Protein AF-A0A164NEZ9-F1 (afdb_monomer)

Sequence (97 aa):
MRLLGPAGDEDRLWQTLSAMTADPGIPATIPIDSKEVDFSIWQWTDRWWATATYAGHGIVIEAERIDIDALALARIEDIEPYLMGRREWLRQRRGEA

Secondary structure (DSSP, 8-state):
------TTHHHHHHHHHHHHHHS--EEEEEEETTEEEEEEEEE-SSEEEEEEEETTEEEEEEEES--GGG--B---S--HHHHHHHHHHHHHHHT--

Radius of gyration: 16.97 Å; Cα contacts (8 Å, |Δi|>4): 93; chains: 1; bounding box: 34×38×42 Å

Foldseek 3Di:
DDDDDPPPVVVVVVVVVVVCVVDVADWDWAAAQNDTFIWHKDDDDFKIWIWGQDPNDIDIDIDGNDDRVPHHHYDDPDCVVVVVVVVVVVCVVVVND

Nearest PDB structures (foldseek):
  1pmp-assembly3_B  TM=5.924E-01  e=7.032E+00  Bos taurus
  3sr2-assembly3_C  TM=5.444E-01  e=5.878E+00  Homo sapiens
  3sr2-assembly5_G  TM=5.377E-01  e=6.240E+00  Homo sapiens
  2qm4-assembly1_A  TM=2.223E-01  e=5.537E+00  Homo sapiens

pLDDT: mean 81.37, std 17.18, range [30.86, 95.31]

Mean predicted aligned error: 10.25 Å

Organism: NCBI:txid455432

Structure (mmCIF, N/CA/C/O backbone):
data_AF-A0A164NEZ9-F1
#
_entry.id   AF-A0A164NEZ9-F1
#
loop_
_atom_site.group_PDB
_atom_site.id
_atom_site.type_symbol
_atom_site.label_atom_id
_atom_site.label_alt_id
_atom_site.label_comp_id
_atom_site.label_asym_id
_atom_site.label_entity_id
_atom_site.label_seq_id
_atom_site.pdbx_PDB_ins_code
_atom_site.Cartn_x
_atom_site.Cartn_y
_atom_site.Cartn_z
_atom_site.occupancy
_atom_site.B_iso_or_equiv
_atom_site.auth_seq_id
_atom_site.auth_comp_id
_atom_site.auth_asym_id
_atom_site.auth_atom_id
_atom_site.pdbx_PDB_model_num
ATOM 1 N N . MET A 1 1 ? 12.573 25.419 17.718 1.00 31.89 1 MET A N 1
ATOM 2 C CA . MET A 1 1 ? 12.262 24.234 18.543 1.00 31.89 1 MET A CA 1
ATOM 3 C C . MET A 1 1 ? 11.530 23.245 17.647 1.00 31.89 1 MET A C 1
ATOM 5 O O . MET A 1 1 ? 10.358 23.447 17.370 1.00 31.89 1 MET A O 1
ATOM 9 N N . ARG A 1 2 ? 12.260 22.294 17.055 1.00 31.09 2 ARG A N 1
ATOM 10 C CA . ARG A 1 2 ? 11.728 21.286 16.125 1.00 31.09 2 ARG A CA 1
ATOM 11 C C . ARG A 1 2 ? 11.652 19.992 16.931 1.00 31.09 2 ARG A C 1
ATOM 13 O O . ARG A 1 2 ? 12.665 19.590 17.495 1.00 31.09 2 ARG A O 1
ATOM 20 N N . LEU A 1 3 ? 10.454 19.441 17.095 1.00 30.86 3 LEU A N 1
ATOM 21 C CA . LEU A 1 3 ? 10.248 18.186 17.814 1.00 30.86 3 LEU A CA 1
ATOM 22 C C . LEU A 1 3 ? 10.990 17.086 17.044 1.00 30.86 3 LEU A C 1
ATOM 24 O O . LEU A 1 3 ? 10.627 16.778 15.913 1.00 30.86 3 LEU A O 1
ATOM 28 N N . LEU A 1 4 ? 12.068 16.571 17.633 1.00 32.28 4 LEU A N 1
ATOM 29 C CA . LEU A 1 4 ? 12.784 15.400 17.143 1.00 32.28 4 LEU A CA 1
ATOM 30 C C . LEU A 1 4 ? 11.900 14.180 17.429 1.00 32.28 4 LEU A C 1
ATOM 32 O O . LEU A 1 4 ? 11.722 13.804 18.588 1.00 32.28 4 LEU A O 1
ATOM 36 N N . GLY A 1 5 ? 11.330 13.586 16.377 1.00 34.50 5 GLY A N 1
ATOM 37 C CA . GLY A 1 5 ? 10.965 12.169 16.409 1.00 34.50 5 GLY A CA 1
ATOM 38 C C . GLY A 1 5 ? 12.220 11.318 16.666 1.00 34.50 5 GLY A C 1
ATOM 39 O O . GLY A 1 5 ? 13.336 11.839 16.559 1.00 34.50 5 GLY A O 1
ATOM 40 N N . PRO A 1 6 ? 12.083 10.039 17.057 1.00 39.31 6 PRO A N 1
ATOM 41 C CA . PRO A 1 6 ? 13.237 9.213 17.392 1.00 39.31 6 PRO A CA 1
ATOM 42 C C . PRO A 1 6 ? 14.197 9.175 16.195 1.00 39.31 6 PRO A C 1
ATOM 44 O O . PRO A 1 6 ? 13.802 8.858 15.076 1.00 39.31 6 PRO A O 1
ATOM 47 N N . ALA A 1 7 ? 15.453 9.548 16.441 1.00 41.88 7 ALA 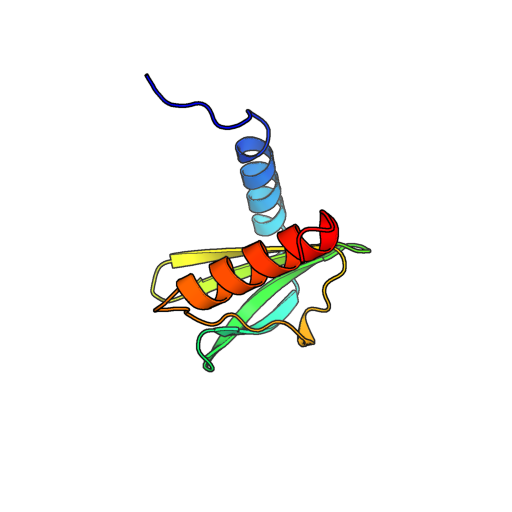A N 1
ATOM 48 C CA . ALA A 1 7 ? 16.493 9.838 15.453 1.00 41.88 7 ALA A CA 1
ATOM 49 C C . ALA A 1 7 ? 17.034 8.600 14.692 1.00 4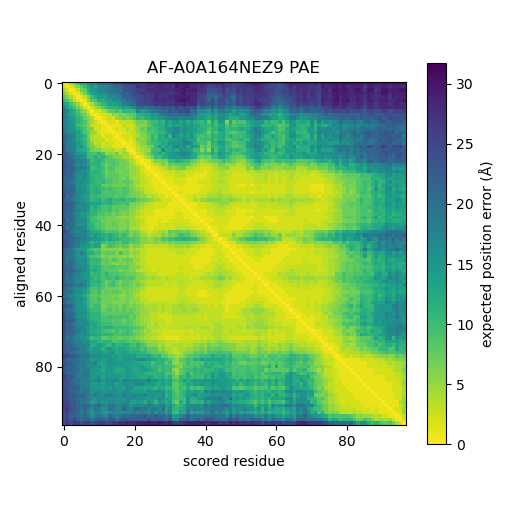1.88 7 ALA A C 1
ATOM 51 O O . ALA A 1 7 ? 18.234 8.483 14.482 1.00 41.88 7 ALA A O 1
ATOM 52 N N . GLY A 1 8 ? 16.170 7.655 14.312 1.00 48.69 8 GLY A N 1
ATOM 53 C CA . GLY A 1 8 ? 16.541 6.432 13.590 1.00 48.69 8 GLY A CA 1
ATOM 54 C C . GLY A 1 8 ? 15.639 6.071 12.406 1.00 48.69 8 GLY A C 1
ATOM 55 O O . GLY A 1 8 ? 16.043 5.252 11.585 1.00 48.69 8 GLY A O 1
ATOM 56 N N . ASP A 1 9 ? 14.452 6.675 12.283 1.00 53.69 9 ASP A N 1
ATOM 57 C CA . ASP A 1 9 ? 13.514 6.332 11.205 1.00 53.69 9 ASP A CA 1
ATOM 58 C C . ASP A 1 9 ? 13.788 7.090 9.903 1.00 53.69 9 ASP A C 1
ATOM 60 O O . ASP A 1 9 ? 13.660 6.501 8.834 1.00 53.69 9 ASP A O 1
ATOM 64 N N . GLU A 1 10 ? 14.214 8.358 9.958 1.00 52.78 10 GLU A N 1
ATOM 65 C CA . GLU A 1 10 ? 14.466 9.152 8.743 1.00 52.78 10 GLU A CA 1
ATOM 66 C C . GLU A 1 10 ? 15.660 8.613 7.944 1.00 52.78 10 GLU A C 1
ATOM 68 O O . GLU A 1 10 ? 15.530 8.375 6.746 1.00 52.78 10 GLU A O 1
ATOM 73 N N . ASP A 1 11 ? 16.795 8.336 8.593 1.00 58.62 11 ASP A N 1
ATOM 74 C CA . ASP A 1 11 ? 17.979 7.778 7.922 1.00 58.62 11 ASP A CA 1
ATOM 75 C C . ASP A 1 11 ? 17.700 6.391 7.327 1.00 58.62 11 ASP A C 1
ATOM 77 O O . ASP A 1 11 ? 18.183 6.061 6.243 1.00 58.62 11 ASP A O 1
ATOM 81 N N . ARG A 1 12 ? 16.868 5.591 8.002 1.00 62.53 12 ARG A N 1
ATOM 82 C CA . ARG A 1 12 ? 16.414 4.283 7.520 1.00 62.53 12 ARG A CA 1
ATOM 83 C C . ARG A 1 12 ? 15.479 4.414 6.323 1.00 62.53 12 ARG A C 1
ATOM 85 O O . ARG A 1 12 ? 15.645 3.669 5.359 1.00 62.53 12 ARG A O 1
ATOM 92 N N . LEU A 1 13 ? 14.536 5.358 6.352 1.00 63.09 13 LEU A N 1
ATOM 93 C CA . LEU A 1 13 ? 13.674 5.688 5.214 1.00 63.09 13 LEU A CA 1
ATOM 94 C C . LEU A 1 13 ? 14.516 6.118 4.014 1.00 63.09 13 LEU A C 1
ATOM 96 O O . LEU A 1 13 ? 14.329 5.589 2.924 1.00 63.09 13 LEU A O 1
ATOM 100 N N . TRP A 1 14 ? 15.496 7.001 4.215 1.00 62.19 14 TRP A N 1
ATOM 101 C CA . TRP A 1 14 ? 16.372 7.471 3.143 1.00 62.19 14 TRP A CA 1
ATOM 102 C C . TRP A 1 14 ? 17.273 6.374 2.576 1.00 62.19 14 TRP A C 1
ATOM 104 O O . TRP A 1 14 ? 17.428 6.289 1.357 1.00 62.19 14 TRP A O 1
ATOM 114 N N . GLN A 1 15 ? 17.830 5.501 3.419 1.00 65.12 15 GLN A N 1
ATOM 115 C CA . GLN A 1 15 ? 18.595 4.335 2.963 1.00 65.12 15 GLN A CA 1
ATOM 116 C C . GLN A 1 15 ? 17.718 3.349 2.187 1.00 65.12 15 GLN A C 1
ATOM 118 O O . GLN A 1 15 ? 18.134 2.847 1.145 1.00 65.12 15 GLN A O 1
ATOM 123 N N . THR A 1 16 ? 16.490 3.122 2.655 1.00 63.91 16 THR A N 1
ATOM 124 C CA . THR A 1 16 ? 15.514 2.250 1.988 1.00 63.91 16 THR A CA 1
ATOM 125 C C . THR A 1 16 ? 15.124 2.823 0.627 1.00 63.91 16 THR A C 1
ATOM 127 O O . THR A 1 16 ? 15.248 2.135 -0.380 1.00 63.91 16 THR A O 1
ATOM 130 N N . LEU A 1 17 ? 14.766 4.110 0.565 1.00 64.25 17 LEU A N 1
ATOM 131 C CA . LEU A 1 17 ? 14.456 4.809 -0.686 1.00 64.25 17 LEU A CA 1
ATOM 132 C C . LEU A 1 17 ? 15.640 4.775 -1.662 1.00 64.25 17 LEU A C 1
ATOM 134 O O . LEU A 1 17 ? 15.447 4.557 -2.854 1.00 64.25 17 LEU A O 1
ATOM 138 N N . SER A 1 18 ? 16.868 4.926 -1.160 1.00 66.31 18 SER A N 1
ATOM 139 C CA . SER A 1 18 ? 18.081 4.847 -1.984 1.00 66.31 18 SER A CA 1
ATOM 140 C C . SER A 1 18 ? 18.308 3.439 -2.548 1.00 66.31 18 SER A C 1
ATOM 142 O O . SER A 1 18 ? 18.645 3.296 -3.723 1.00 66.31 18 SER A O 1
ATOM 144 N N . ALA A 1 19 ? 18.081 2.388 -1.753 1.00 63.34 19 ALA A N 1
ATOM 145 C CA . ALA A 1 19 ? 18.157 1.005 -2.225 1.00 63.34 19 ALA A CA 1
ATOM 146 C C . ALA A 1 19 ? 17.078 0.698 -3.281 1.00 63.34 19 ALA A C 1
ATOM 148 O O . ALA A 1 19 ? 17.375 0.069 -4.293 1.00 63.34 19 ALA A O 1
ATOM 149 N N . MET A 1 20 ? 15.862 1.224 -3.102 1.00 63.06 20 MET A N 1
ATOM 150 C CA . MET A 1 20 ? 14.761 1.103 -4.070 1.00 63.06 20 MET A CA 1
ATOM 151 C C . MET A 1 20 ? 15.040 1.844 -5.381 1.00 63.06 20 MET A C 1
ATOM 153 O O . MET A 1 20 ? 14.566 1.435 -6.429 1.00 63.06 20 MET A O 1
ATOM 157 N N . THR A 1 21 ? 15.828 2.924 -5.375 1.00 63.69 21 THR A N 1
ATOM 158 C CA . THR A 1 21 ? 16.220 3.586 -6.635 1.00 63.69 21 THR A CA 1
ATOM 159 C C . THR A 1 21 ? 17.258 2.809 -7.450 1.00 63.69 21 THR A C 1
ATOM 161 O O . THR A 1 21 ? 17.451 3.119 -8.624 1.00 63.69 21 THR A O 1
ATOM 164 N N . ALA A 1 22 ? 17.928 1.812 -6.860 1.00 71.88 22 ALA A N 1
ATOM 165 C CA . ALA A 1 22 ? 18.947 1.009 -7.540 1.00 71.88 22 ALA A CA 1
ATOM 166 C C . ALA A 1 22 ? 18.384 -0.246 -8.236 1.00 71.88 22 ALA A C 1
ATOM 168 O O . ALA A 1 22 ? 19.008 -0.757 -9.165 1.00 71.88 22 ALA A O 1
ATOM 169 N N . ASP A 1 23 ? 17.217 -0.725 -7.806 1.00 77.00 23 ASP A N 1
ATOM 170 C CA . ASP A 1 23 ? 16.520 -1.898 -8.338 1.00 77.00 23 ASP A CA 1
ATOM 171 C C . ASP A 1 23 ? 15.075 -1.493 -8.648 1.00 77.00 23 ASP A C 1
ATOM 173 O O . ASP A 1 23 ? 14.401 -1.051 -7.726 1.00 77.00 23 ASP A O 1
ATOM 177 N N . PRO A 1 24 ? 14.568 -1.630 -9.887 1.00 77.38 24 PRO A N 1
ATOM 178 C CA . PRO A 1 24 ? 13.202 -1.230 -10.229 1.00 77.38 24 PRO A CA 1
ATOM 179 C C . PRO A 1 24 ? 12.105 -1.997 -9.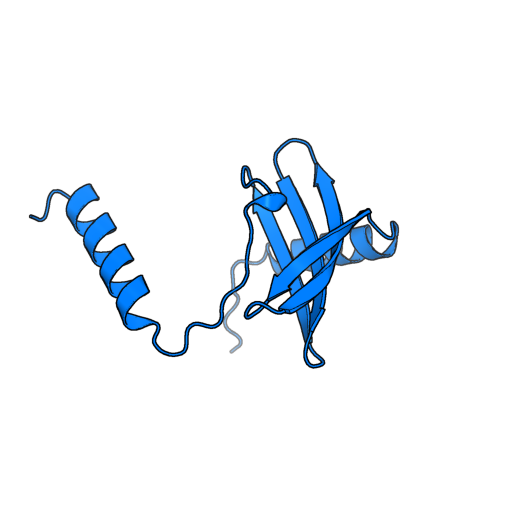469 1.00 77.38 24 PRO A C 1
ATOM 181 O O . PRO A 1 24 ? 10.954 -1.568 -9.509 1.00 77.38 24 PRO A O 1
ATOM 184 N N . GLY A 1 25 ? 12.432 -3.097 -8.782 1.00 86.25 25 GLY A N 1
ATOM 185 C CA . GLY A 1 25 ? 11.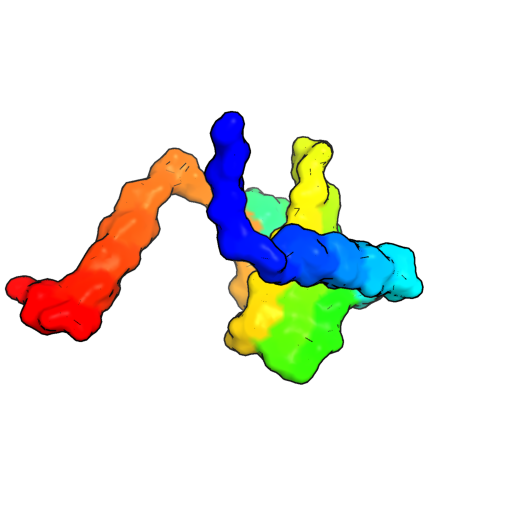465 -3.917 -8.062 1.00 86.25 25 GLY A CA 1
ATOM 186 C C . GLY A 1 25 ? 10.593 -4.761 -8.995 1.00 86.25 25 GLY A C 1
ATOM 187 O O . GLY A 1 25 ? 10.695 -4.716 -10.223 1.00 86.25 25 GLY A O 1
ATOM 188 N N . ILE A 1 26 ? 9.726 -5.571 -8.395 1.00 89.88 26 ILE A N 1
ATOM 189 C CA . ILE A 1 26 ? 8.774 -6.433 -9.098 1.00 89.88 26 ILE A CA 1
ATOM 190 C C . ILE A 1 26 ? 7.442 -5.681 -9.209 1.00 89.88 26 ILE A C 1
ATOM 192 O O . ILE A 1 26 ? 6.970 -5.161 -8.196 1.00 89.88 26 ILE A O 1
ATOM 196 N N . PRO A 1 27 ? 6.819 -5.602 -10.398 1.00 91.50 27 PRO A N 1
ATOM 197 C CA . PRO A 1 27 ? 5.509 -4.986 -10.525 1.00 91.50 27 PRO A CA 1
ATOM 198 C C . PRO A 1 27 ? 4.458 -5.823 -9.794 1.00 91.50 27 PRO A C 1
ATOM 200 O O . PRO A 1 27 ? 4.397 -7.040 -9.976 1.00 91.50 27 PRO A O 1
ATOM 203 N N . ALA A 1 28 ? 3.595 -5.173 -9.021 1.00 91.38 28 ALA A N 1
ATOM 204 C CA . ALA A 1 28 ? 2.341 -5.774 -8.585 1.00 91.38 28 ALA A CA 1
ATOM 205 C C . ALA A 1 28 ? 1.233 -4.730 -8.472 1.00 91.38 28 ALA A C 1
ATOM 207 O O . ALA A 1 28 ? 1.484 -3.526 -8.413 1.00 91.38 28 ALA A O 1
ATOM 208 N N . THR A 1 29 ? -0.003 -5.206 -8.443 1.00 94.31 29 THR A N 1
ATOM 209 C CA . THR A 1 29 ? -1.191 -4.359 -8.430 1.00 94.31 29 THR A CA 1
ATOM 210 C C . THR A 1 29 ? -1.810 -4.385 -7.041 1.00 94.31 29 THR A C 1
ATOM 212 O O . THR A 1 29 ? -2.217 -5.440 -6.565 1.00 94.31 29 THR A O 1
ATOM 215 N N . ILE A 1 30 ? -1.898 -3.221 -6.397 1.00 93.88 30 ILE A N 1
ATOM 216 C CA . ILE A 1 30 ? -2.523 -3.069 -5.078 1.00 93.88 30 ILE A CA 1
ATOM 217 C C . ILE A 1 30 ? -3.724 -2.128 -5.230 1.00 93.88 30 ILE A C 1
ATOM 219 O O . ILE A 1 30 ? -3.560 -1.003 -5.714 1.00 93.88 30 ILE A O 1
ATOM 223 N N . PRO A 1 31 ? -4.940 -2.537 -4.826 1.00 95.31 31 PRO A N 1
ATOM 224 C CA . PRO A 1 31 ? -6.102 -1.662 -4.877 1.00 95.31 31 PRO A CA 1
ATOM 225 C C . PRO A 1 31 ? -5.968 -0.463 -3.928 1.00 95.31 31 PRO A C 1
ATOM 227 O O . PRO A 1 31 ? -5.688 -0.637 -2.742 1.00 95.31 31 PRO A O 1
ATOM 230 N N . ILE A 1 32 ? -6.248 0.743 -4.429 1.00 93.75 32 ILE A N 1
ATOM 231 C CA . ILE A 1 32 ? -6.472 1.961 -3.638 1.00 93.75 32 ILE A CA 1
ATOM 232 C C . ILE A 1 32 ? -7.876 2.478 -3.936 1.00 93.75 32 ILE A C 1
ATOM 234 O O . ILE A 1 32 ? -8.181 2.796 -5.081 1.00 93.75 32 ILE A O 1
ATOM 238 N N . ASP A 1 33 ? -8.741 2.580 -2.928 1.00 92.00 33 ASP A N 1
ATOM 239 C CA . ASP A 1 33 ? -10.131 3.034 -3.096 1.00 92.00 33 ASP A CA 1
ATOM 240 C C . ASP A 1 33 ? -10.882 2.235 -4.187 1.00 92.00 33 ASP A C 1
ATOM 242 O O . ASP A 1 33 ? -11.629 2.789 -4.991 1.00 92.00 33 ASP A O 1
ATOM 246 N N . SER A 1 34 ? -10.668 0.912 -4.229 1.00 88.38 34 SER A N 1
ATOM 247 C CA . SER A 1 34 ? -11.177 -0.018 -5.263 1.00 88.38 34 SER A CA 1
ATOM 248 C C . SER A 1 34 ? -10.640 0.204 -6.684 1.00 88.38 34 SER A C 1
ATOM 250 O O . SER A 1 34 ? -11.113 -0.432 -7.625 1.00 88.38 34 SER A O 1
ATOM 252 N N . LYS A 1 35 ? -9.648 1.079 -6.864 1.00 92.69 35 LYS A N 1
ATOM 253 C CA . LYS A 1 35 ? -8.939 1.267 -8.129 1.00 92.69 35 LYS A CA 1
ATOM 254 C C . LYS A 1 35 ? -7.623 0.500 -8.103 1.00 92.69 35 LYS A C 1
ATOM 256 O O . LYS A 1 35 ? -6.832 0.669 -7.182 1.00 92.69 35 LYS A O 1
ATOM 261 N N . GLU A 1 36 ? -7.374 -0.298 -9.131 1.00 94.75 36 GLU A N 1
ATOM 262 C CA . GLU A 1 36 ? -6.085 -0.959 -9.336 1.00 94.75 36 GLU A CA 1
ATOM 263 C C . GLU A 1 36 ? -4.981 0.085 -9.566 1.00 94.75 36 GLU A C 1
ATOM 265 O O . GLU A 1 36 ? -5.119 0.986 -10.402 1.00 94.75 36 GLU A O 1
ATOM 270 N N . VAL A 1 37 ? -3.908 -0.004 -8.778 1.00 95.00 37 VAL A N 1
ATOM 271 C CA . VAL A 1 37 ? -2.738 0.873 -8.866 1.00 95.00 37 VAL A CA 1
ATOM 272 C C . VAL A 1 37 ? -1.492 0.008 -8.950 1.00 95.00 37 VAL A C 1
ATOM 274 O O . VAL A 1 37 ? -1.327 -0.927 -8.166 1.00 95.00 37 VAL A O 1
ATOM 277 N N . ASP A 1 38 ? -0.616 0.342 -9.892 1.00 95.19 38 ASP A N 1
ATOM 278 C CA . ASP A 1 38 ? 0.655 -0.346 -10.070 1.00 95.19 38 ASP A CA 1
ATOM 279 C C . ASP A 1 38 ? 1.663 0.126 -9.023 1.00 95.19 38 ASP A C 1
ATOM 281 O O . ASP A 1 38 ? 1.936 1.322 -8.874 1.00 95.19 38 ASP A O 1
ATOM 285 N N . PHE A 1 39 ? 2.228 -0.842 -8.316 1.00 94.06 39 PHE A N 1
ATOM 286 C CA . PHE A 1 39 ? 3.312 -0.677 -7.3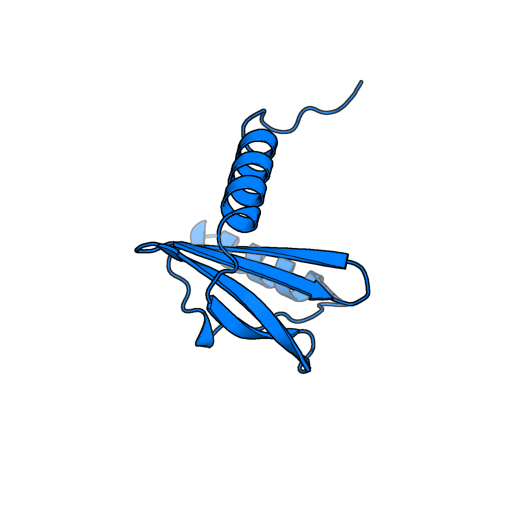68 1.00 94.06 39 PHE A CA 1
ATOM 287 C C . PHE A 1 39 ? 4.566 -1.386 -7.875 1.00 94.06 39 PHE A C 1
ATOM 289 O O . PHE A 1 39 ? 4.504 -2.412 -8.550 1.00 94.06 39 PHE A O 1
ATOM 296 N N . SER A 1 40 ? 5.721 -0.841 -7.511 1.00 93.06 40 SER A N 1
ATOM 297 C CA . SER A 1 40 ? 7.006 -1.544 -7.558 1.00 93.06 40 SER A CA 1
ATOM 298 C C . SER A 1 40 ? 7.290 -2.131 -6.183 1.00 93.06 40 SER A C 1
ATOM 300 O O . SER A 1 40 ? 7.044 -1.455 -5.184 1.00 93.06 40 SER A O 1
ATOM 302 N N . ILE A 1 41 ? 7.743 -3.385 -6.116 1.00 91.50 41 ILE A N 1
ATOM 303 C CA . ILE A 1 41 ? 7.787 -4.157 -4.867 1.00 91.50 41 ILE A CA 1
ATOM 304 C C . ILE A 1 41 ? 9.148 -4.815 -4.673 1.00 91.50 41 ILE A C 1
ATOM 306 O O . IL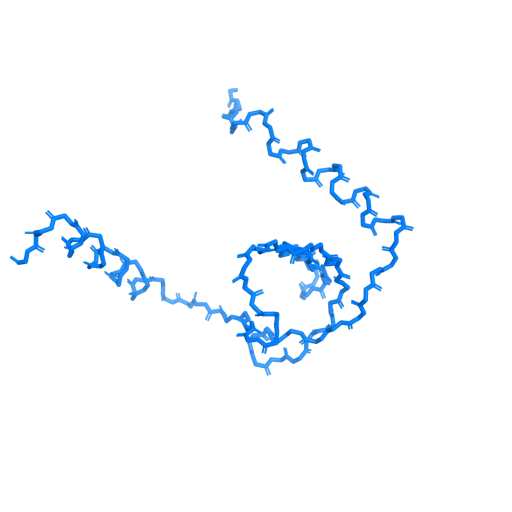E A 1 41 ? 9.699 -5.427 -5.586 1.00 91.50 41 ILE A O 1
ATOM 310 N N . TRP A 1 42 ? 9.665 -4.731 -3.450 1.00 90.62 42 TRP A N 1
ATOM 311 C CA . TRP A 1 42 ? 10.900 -5.374 -3.016 1.00 90.62 42 TRP A CA 1
ATOM 312 C C . TRP A 1 42 ? 10.574 -6.278 -1.838 1.00 90.62 42 TRP A C 1
ATOM 314 O O . TRP A 1 42 ? 10.161 -5.808 -0.775 1.00 90.62 42 TRP A O 1
ATOM 324 N N . GLN A 1 43 ? 10.736 -7.582 -2.037 1.00 85.81 43 GLN A N 1
ATOM 325 C CA . GLN A 1 43 ? 10.416 -8.591 -1.038 1.00 85.81 43 GLN A CA 1
ATOM 326 C C . GLN A 1 43 ? 11.692 -9.207 -0.464 1.00 85.81 43 GLN A C 1
ATOM 328 O O . GLN A 1 43 ? 12.568 -9.679 -1.185 1.00 85.81 43 GLN A O 1
ATOM 333 N N . TRP A 1 44 ? 11.750 -9.240 0.860 1.00 81.94 44 TRP A N 1
ATOM 334 C CA . TRP A 1 44 ? 12.654 -10.049 1.664 1.00 81.94 44 TRP A CA 1
ATOM 335 C C . TRP A 1 44 ? 11.844 -11.120 2.410 1.00 81.94 44 TRP A C 1
ATOM 337 O O . TRP A 1 44 ? 10.620 -11.171 2.311 1.00 81.94 44 TRP A O 1
ATOM 347 N N . THR A 1 45 ? 12.531 -11.999 3.141 1.00 81.94 45 THR A N 1
ATOM 348 C CA . THR A 1 45 ? 11.993 -13.246 3.715 1.00 81.94 45 THR A CA 1
ATOM 349 C C . THR A 1 45 ? 10.606 -13.105 4.344 1.00 81.94 45 THR A C 1
ATOM 351 O O . THR A 1 45 ? 9.694 -13.852 4.006 1.00 81.94 45 THR A O 1
ATOM 354 N N . ASP A 1 46 ? 10.441 -12.146 5.249 1.00 85.81 46 ASP A N 1
ATOM 355 C CA . ASP A 1 46 ? 9.207 -11.883 5.987 1.00 85.81 46 ASP A CA 1
ATOM 356 C C . ASP A 1 46 ? 8.754 -10.427 5.876 1.00 85.81 46 ASP A C 1
ATOM 358 O O . ASP A 1 46 ? 7.754 -10.056 6.482 1.00 85.81 46 ASP A O 1
ATOM 362 N N . ARG A 1 47 ? 9.458 -9.604 5.099 1.00 88.44 47 ARG A N 1
ATOM 363 C CA . ARG A 1 47 ? 9.218 -8.169 4.996 1.00 88.44 47 ARG A CA 1
ATOM 364 C C . ARG A 1 47 ? 9.242 -7.729 3.555 1.00 88.44 47 ARG A C 1
ATOM 366 O O . ARG A 1 47 ? 10.066 -8.195 2.777 1.00 88.44 47 ARG A O 1
ATOM 373 N N . TRP A 1 48 ? 8.381 -6.793 3.214 1.00 90.25 48 TRP A N 1
ATOM 374 C CA . TRP A 1 48 ? 8.357 -6.223 1.883 1.00 90.25 48 TRP A CA 1
ATOM 375 C C . TRP A 1 48 ? 8.096 -4.725 1.933 1.00 90.25 48 TRP A C 1
ATOM 377 O O . TRP A 1 48 ? 7.559 -4.182 2.904 1.00 90.25 48 TRP A O 1
ATOM 387 N N . TRP A 1 49 ? 8.508 -4.075 0.854 1.00 91.94 49 TRP A N 1
ATOM 388 C CA . TRP A 1 49 ? 8.262 -2.673 0.588 1.00 91.94 49 TRP A CA 1
ATOM 389 C C . TRP A 1 49 ? 7.585 -2.536 -0.763 1.00 91.94 49 TRP A C 1
ATOM 391 O O . TRP A 1 49 ? 7.945 -3.246 -1.698 1.00 91.94 49 TRP A O 1
ATOM 401 N N . ALA A 1 50 ? 6.636 -1.614 -0.869 1.00 91.88 50 ALA A N 1
ATOM 402 C CA . ALA A 1 50 ? 5.995 -1.279 -2.130 1.00 91.88 50 ALA A CA 1
ATOM 403 C C . ALA A 1 50 ? 5.945 0.237 -2.309 1.00 91.88 50 ALA A C 1
ATOM 405 O O . ALA A 1 50 ? 5.669 0.967 -1.354 1.00 91.88 50 ALA A O 1
ATOM 406 N N . THR A 1 51 ? 6.181 0.719 -3.527 1.00 93.00 51 THR A N 1
ATOM 407 C CA . THR A 1 51 ? 6.029 2.139 -3.865 1.00 93.00 51 THR A CA 1
ATOM 408 C C . THR A 1 51 ? 5.168 2.361 -5.086 1.00 93.00 51 THR A C 1
ATOM 410 O O . THR A 1 51 ? 5.189 1.581 -6.033 1.00 93.00 51 THR A O 1
ATOM 413 N N . ALA A 1 52 ? 4.427 3.463 -5.063 1.00 92.62 52 ALA A N 1
ATOM 414 C CA . ALA A 1 52 ? 3.655 3.948 -6.196 1.00 92.62 52 ALA A CA 1
ATOM 415 C C . ALA A 1 52 ? 3.552 5.473 -6.157 1.00 92.62 52 ALA A C 1
ATOM 417 O O . ALA A 1 52 ? 3.818 6.114 -5.139 1.00 92.62 52 ALA A O 1
ATOM 418 N N . THR A 1 53 ? 3.112 6.059 -7.269 1.00 92.50 53 THR A N 1
ATOM 419 C CA . THR A 1 53 ? 2.594 7.430 -7.285 1.00 92.50 53 THR A CA 1
ATOM 420 C C . THR A 1 53 ? 1.084 7.382 -7.459 1.00 92.50 53 THR A C 1
ATOM 422 O O . THR A 1 53 ? 0.586 6.811 -8.425 1.00 92.50 53 THR A O 1
ATOM 425 N N . TYR A 1 54 ? 0.346 8.014 -6.551 1.00 91.69 54 TYR A N 1
ATOM 426 C CA . TYR A 1 54 ? -1.111 8.079 -6.597 1.00 91.69 54 TYR A CA 1
ATOM 427 C C . TYR A 1 54 ? -1.590 9.495 -6.289 1.00 91.69 54 TYR A C 1
ATOM 429 O O . TYR A 1 54 ? -1.153 10.114 -5.322 1.00 91.69 54 TYR A O 1
ATOM 437 N N . ALA A 1 55 ? -2.473 10.027 -7.139 1.00 89.88 55 ALA A N 1
ATOM 438 C CA . ALA A 1 55 ? -3.009 11.388 -7.023 1.00 89.88 55 ALA A CA 1
ATOM 439 C C . ALA A 1 55 ? -1.930 12.487 -6.847 1.00 89.88 55 ALA A C 1
ATOM 441 O O . ALA A 1 55 ? -2.147 13.468 -6.145 1.00 89.88 55 ALA A O 1
ATOM 442 N N . GLY A 1 56 ? -0.763 12.327 -7.486 1.00 90.81 56 GLY A N 1
ATOM 443 C CA . GLY A 1 56 ? 0.355 13.278 -7.392 1.00 90.81 56 GLY A CA 1
ATOM 444 C C . GLY A 1 56 ? 1.233 13.128 -6.144 1.00 90.81 56 GLY A C 1
ATOM 445 O O . GLY A 1 56 ? 2.151 13.922 -5.952 1.00 90.81 56 GLY A O 1
ATOM 446 N N . HIS A 1 57 ? 0.989 12.110 -5.317 1.00 89.06 57 HIS A N 1
ATOM 447 C CA . HIS A 1 57 ? 1.757 11.820 -4.111 1.00 89.06 57 HIS A CA 1
ATOM 448 C C . HIS A 1 57 ? 2.502 10.491 -4.234 1.00 89.06 57 HIS A C 1
ATOM 450 O O . HIS A 1 57 ? 1.972 9.523 -4.777 1.00 89.06 57 HIS A O 1
ATOM 456 N N . GLY A 1 58 ? 3.723 10.438 -3.701 1.00 89.94 58 GLY A N 1
ATOM 457 C CA . GLY A 1 58 ? 4.444 9.182 -3.515 1.00 89.94 58 GLY A CA 1
ATOM 458 C C . GLY A 1 58 ? 3.882 8.420 -2.318 1.00 89.94 58 GLY A C 1
ATOM 459 O O . GLY A 1 58 ? 3.711 8.993 -1.242 1.00 89.94 58 GLY A O 1
ATOM 460 N N . ILE A 1 59 ? 3.606 7.136 -2.508 1.00 90.62 59 ILE A N 1
ATOM 461 C CA . ILE A 1 59 ? 3.192 6.206 -1.459 1.00 90.62 59 ILE A CA 1
ATOM 462 C C . ILE A 1 59 ? 4.330 5.212 -1.255 1.00 90.62 59 ILE A C 1
ATOM 464 O O . ILE A 1 59 ? 4.842 4.657 -2.225 1.00 90.62 59 ILE A O 1
ATOM 468 N N . VAL A 1 60 ? 4.699 4.985 0.005 1.00 91.12 60 VAL A N 1
ATOM 469 C CA . VAL A 1 60 ? 5.608 3.917 0.431 1.00 91.12 60 VAL A CA 1
ATOM 470 C C . VAL A 1 60 ? 4.848 3.068 1.440 1.00 91.12 60 VAL A C 1
ATOM 472 O O . VAL A 1 60 ? 4.342 3.594 2.432 1.00 91.12 60 VAL A O 1
ATOM 475 N N . ILE A 1 61 ? 4.760 1.770 1.185 1.00 90.81 61 ILE A N 1
ATOM 476 C CA . ILE A 1 61 ? 4.202 0.791 2.112 1.00 90.81 61 ILE A CA 1
ATOM 477 C C . ILE A 1 61 ? 5.345 -0.090 2.577 1.00 90.81 61 ILE A C 1
ATOM 479 O O . ILE A 1 61 ? 6.156 -0.541 1.774 1.00 90.81 61 ILE A O 1
ATOM 483 N N . GLU A 1 62 ? 5.382 -0.341 3.873 1.00 90.69 62 GLU A N 1
ATOM 484 C CA . GLU A 1 62 ? 6.237 -1.345 4.472 1.00 90.69 62 GLU A CA 1
ATOM 485 C C . GLU A 1 62 ? 5.357 -2.275 5.296 1.00 90.69 62 GLU A C 1
ATOM 487 O O . GLU A 1 62 ? 4.546 -1.809 6.101 1.00 90.69 62 GLU A O 1
ATOM 492 N N . ALA A 1 63 ? 5.532 -3.579 5.120 1.00 90.19 63 ALA A N 1
ATOM 493 C CA . ALA A 1 63 ? 4.857 -4.558 5.951 1.00 90.19 63 ALA A CA 1
ATOM 494 C C . ALA A 1 63 ? 5.748 -5.761 6.246 1.00 90.19 63 ALA A C 1
ATOM 496 O O . ALA A 1 63 ? 6.635 -6.117 5.472 1.00 90.19 63 ALA A O 1
ATOM 497 N N . GLU A 1 64 ? 5.469 -6.402 7.376 1.00 92.38 64 GLU A N 1
ATOM 498 C CA . GLU A 1 64 ? 6.122 -7.625 7.823 1.00 92.38 64 GLU A CA 1
ATOM 499 C C . GLU A 1 64 ? 5.046 -8.683 8.093 1.00 92.38 64 GLU A C 1
ATOM 501 O O . GLU A 1 64 ? 4.050 -8.396 8.759 1.00 92.38 64 GLU A O 1
ATOM 506 N N . ARG A 1 65 ? 5.237 -9.903 7.579 1.00 89.38 65 ARG A N 1
ATOM 507 C CA . ARG A 1 65 ? 4.337 -11.060 7.739 1.00 89.38 65 ARG A CA 1
ATOM 508 C C . ARG A 1 65 ? 2.895 -10.807 7.274 1.00 89.38 65 ARG A C 1
ATOM 510 O O . ARG A 1 65 ? 1.965 -11.430 7.782 1.00 89.38 65 ARG A O 1
ATOM 517 N N . ILE A 1 66 ? 2.716 -9.911 6.306 1.00 89.69 66 ILE A N 1
ATOM 518 C CA . ILE A 1 66 ? 1.442 -9.659 5.625 1.00 89.69 66 ILE A CA 1
ATOM 519 C C . ILE A 1 66 ? 1.565 -10.160 4.190 1.00 89.69 66 ILE A C 1
ATOM 521 O O . ILE A 1 66 ? 2.519 -9.798 3.500 1.00 89.69 66 ILE A O 1
ATOM 525 N N . ASP A 1 67 ? 0.601 -10.974 3.763 1.00 88.81 67 ASP A N 1
ATOM 526 C CA . ASP A 1 67 ? 0.473 -11.378 2.366 1.00 88.81 67 ASP A CA 1
ATOM 527 C C . ASP A 1 67 ? 0.051 -10.177 1.517 1.00 88.81 67 ASP A C 1
ATOM 529 O O . ASP A 1 67 ? -0.906 -9.470 1.845 1.00 88.81 67 ASP A O 1
ATOM 533 N N . ILE A 1 68 ? 0.796 -9.929 0.448 1.00 86.19 68 ILE A N 1
ATOM 534 C CA . ILE A 1 68 ? 0.624 -8.747 -0.385 1.00 86.19 68 ILE A CA 1
ATOM 535 C C . ILE A 1 68 ? -0.634 -8.830 -1.244 1.00 86.19 68 ILE A C 1
ATOM 537 O O . ILE A 1 68 ? -1.305 -7.818 -1.432 1.00 86.19 68 ILE A O 1
ATOM 541 N N . ASP A 1 69 ? -1.018 -10.038 -1.657 1.00 87.31 69 ASP A N 1
ATOM 542 C CA . ASP A 1 69 ? -2.222 -10.278 -2.458 1.00 87.31 69 ASP A CA 1
ATOM 543 C C . ASP A 1 69 ? -3.508 -10.086 -1.634 1.00 87.31 69 ASP A C 1
ATOM 545 O O . ASP A 1 69 ? -4.596 -9.898 -2.179 1.00 87.31 69 ASP A O 1
ATOM 549 N N . ALA A 1 70 ? -3.393 -10.093 -0.302 1.00 87.69 70 ALA A N 1
ATOM 550 C CA . ALA A 1 70 ? -4.488 -9.804 0.619 1.00 87.69 70 ALA A CA 1
ATOM 551 C C . ALA A 1 70 ? -4.618 -8.305 0.955 1.00 87.69 70 ALA A C 1
ATOM 553 O O . ALA A 1 70 ? -5.524 -7.920 1.702 1.00 87.69 70 ALA A O 1
ATOM 554 N N . LEU A 1 71 ? -3.716 -7.455 0.456 1.00 89.62 71 LEU A N 1
ATOM 555 C CA . LEU A 1 71 ? -3.675 -6.041 0.804 1.00 89.62 71 LEU A CA 1
ATOM 556 C C . LEU A 1 71 ? -4.582 -5.199 -0.099 1.00 89.62 71 LEU A C 1
ATOM 558 O O . LEU A 1 71 ? -4.483 -5.226 -1.321 1.00 89.62 71 LEU A O 1
ATOM 562 N N . ALA A 1 72 ? -5.392 -4.348 0.525 1.00 90.94 72 ALA A N 1
ATOM 563 C CA . ALA A 1 72 ? -6.085 -3.254 -0.141 1.00 90.94 72 ALA A CA 1
ATOM 564 C C . ALA A 1 72 ? -5.985 -1.985 0.711 1.00 90.94 72 ALA A C 1
ATOM 566 O O . ALA A 1 72 ? -6.132 -2.028 1.935 1.00 90.94 72 ALA A O 1
ATOM 567 N N . LEU A 1 73 ? -5.755 -0.847 0.060 1.00 90.94 73 LEU A N 1
ATOM 568 C CA . LEU A 1 73 ? -5.786 0.463 0.694 1.00 90.94 73 LEU A CA 1
ATOM 569 C C . LEU A 1 73 ? -7.172 1.076 0.508 1.00 90.94 73 LEU A C 1
ATOM 571 O O . LEU A 1 73 ? -7.634 1.294 -0.611 1.00 90.94 73 LEU A O 1
ATOM 575 N N . ALA A 1 74 ? -7.834 1.378 1.619 1.00 88.69 74 ALA A N 1
ATOM 576 C CA . ALA A 1 74 ? -9.127 2.042 1.619 1.00 88.69 74 ALA A CA 1
ATOM 577 C C . ALA A 1 74 ? -9.026 3.391 2.326 1.00 88.69 74 ALA A C 1
ATOM 579 O O . ALA A 1 74 ? -8.454 3.503 3.414 1.00 88.69 74 ALA A O 1
ATOM 580 N N . ARG A 1 75 ? -9.627 4.415 1.728 1.00 85.62 75 ARG A N 1
ATOM 581 C CA . ARG A 1 75 ? -9.873 5.691 2.383 1.00 85.62 75 ARG A CA 1
ATOM 582 C C . ARG A 1 75 ? -10.926 5.517 3.459 1.00 85.62 75 ARG A C 1
ATOM 584 O O . ARG A 1 75 ? -12.003 4.970 3.237 1.00 85.62 75 ARG A O 1
ATOM 591 N N . ILE A 1 76 ? -10.603 6.052 4.623 1.00 82.25 76 ILE A N 1
ATOM 592 C CA . ILE A 1 76 ? -11.498 6.117 5.764 1.00 82.25 76 ILE A CA 1
ATOM 593 C C . ILE A 1 76 ? -11.835 7.594 5.966 1.00 82.25 76 ILE A C 1
ATOM 595 O O . ILE A 1 76 ? -10.962 8.381 6.325 1.00 82.25 76 ILE A O 1
ATOM 599 N N . GLU A 1 77 ? -13.083 7.975 5.686 1.00 87.50 77 GLU A N 1
ATOM 600 C CA . GLU A 1 77 ? -13.571 9.350 5.895 1.00 87.50 77 GLU A CA 1
ATOM 601 C C . GLU A 1 77 ? -13.969 9.599 7.354 1.00 87.50 77 GLU A C 1
ATOM 603 O O . GLU A 1 77 ? -13.792 10.702 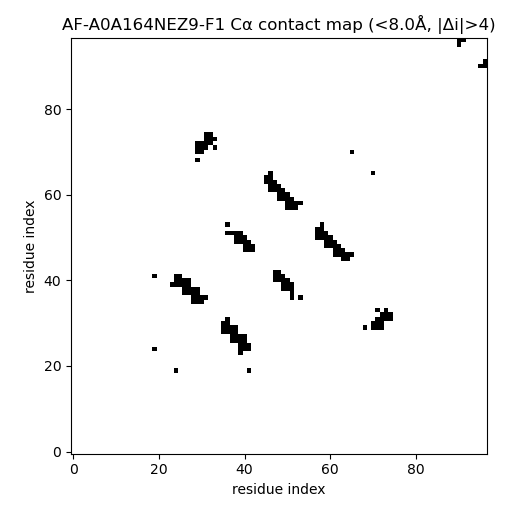7.867 1.00 87.50 77 GLU A O 1
ATOM 608 N N . ASP A 1 78 ? -14.444 8.552 8.034 1.00 87.56 78 ASP A N 1
ATOM 609 C CA . ASP A 1 78 ? -14.707 8.546 9.469 1.00 87.56 78 ASP A CA 1
ATOM 610 C C . ASP A 1 78 ? -13.808 7.517 10.157 1.00 87.56 78 ASP A C 1
ATOM 612 O O . ASP A 1 78 ? -13.979 6.305 10.009 1.00 87.56 78 ASP A O 1
ATOM 616 N N . ILE A 1 79 ? -12.816 8.012 10.895 1.00 88.75 79 ILE A N 1
ATOM 617 C CA . ILE A 1 79 ? -11.829 7.182 11.587 1.00 88.75 79 ILE A CA 1
ATOM 618 C C . ILE A 1 79 ? -12.345 6.623 12.922 1.00 88.75 79 ILE A C 1
ATOM 620 O O . ILE A 1 79 ? -11.750 5.684 13.463 1.00 88.75 79 ILE A O 1
ATOM 624 N N . GLU A 1 80 ? -13.444 7.153 13.470 1.00 91.50 80 GLU A N 1
ATOM 625 C CA . GLU A 1 80 ? -13.928 6.766 14.800 1.00 91.50 80 GLU A CA 1
ATOM 626 C C . GLU A 1 80 ? -14.266 5.272 14.937 1.00 91.50 80 GLU A C 1
ATOM 628 O O . GLU A 1 80 ? -13.885 4.701 15.963 1.00 91.50 80 GLU A O 1
ATOM 633 N N . PRO A 1 81 ? -14.858 4.570 13.947 1.00 87.88 81 PRO A N 1
ATOM 634 C CA . PRO A 1 81 ? -15.097 3.128 14.041 1.00 87.88 81 PRO A CA 1
ATOM 635 C C . PRO A 1 81 ? -13.821 2.308 14.284 1.00 87.88 81 PRO A C 1
ATOM 637 O O . PRO A 1 81 ? -13.814 1.392 15.108 1.00 87.88 81 PRO A O 1
ATOM 640 N N . TYR A 1 82 ? -12.712 2.665 13.633 1.00 84.56 82 TYR A N 1
ATOM 641 C CA . TYR A 1 82 ? -11.429 1.974 13.798 1.00 84.56 82 TYR A CA 1
ATOM 642 C C . TYR A 1 82 ? -10.783 2.293 15.148 1.00 84.56 82 TYR A C 1
ATOM 644 O O . TYR A 1 82 ? -10.235 1.404 15.808 1.00 84.56 82 TYR A O 1
ATOM 652 N N . LEU A 1 83 ? -10.880 3.547 15.604 1.00 91.19 83 LEU A N 1
ATOM 653 C CA . LEU A 1 83 ? -10.427 3.930 16.941 1.00 91.19 83 LEU A CA 1
ATOM 654 C C . LEU A 1 83 ? -11.246 3.230 18.024 1.00 91.19 83 LEU A C 1
ATOM 656 O O . LEU A 1 83 ? -10.677 2.771 19.015 1.00 91.19 83 LEU A O 1
ATOM 660 N N . MET A 1 84 ? -12.559 3.117 17.836 1.00 92.75 84 MET A N 1
ATOM 661 C CA . MET A 1 84 ? -13.459 2.409 18.737 1.00 92.75 84 MET A CA 1
ATOM 662 C C . MET A 1 84 ? -13.112 0.921 18.797 1.00 92.75 84 MET A C 1
ATOM 664 O O . MET A 1 84 ? -12.862 0.423 19.893 1.00 92.75 84 MET A O 1
ATOM 668 N N . GLY A 1 85 ? -12.967 0.254 17.647 1.00 90.44 85 GLY A N 1
ATOM 669 C CA . GLY A 1 85 ? -12.544 -1.147 17.585 1.00 90.44 85 GLY A CA 1
ATOM 670 C C . GLY A 1 85 ? -11.178 -1.378 18.240 1.00 90.44 85 GLY A C 1
ATOM 671 O O . GLY A 1 85 ? -11.010 -2.302 19.036 1.00 90.44 85 GLY A O 1
ATOM 672 N N . ARG A 1 86 ? -10.203 -0.485 18.016 1.00 90.00 86 ARG A N 1
ATOM 673 C CA . ARG A 1 86 ? -8.896 -0.546 18.694 1.00 90.00 86 ARG A CA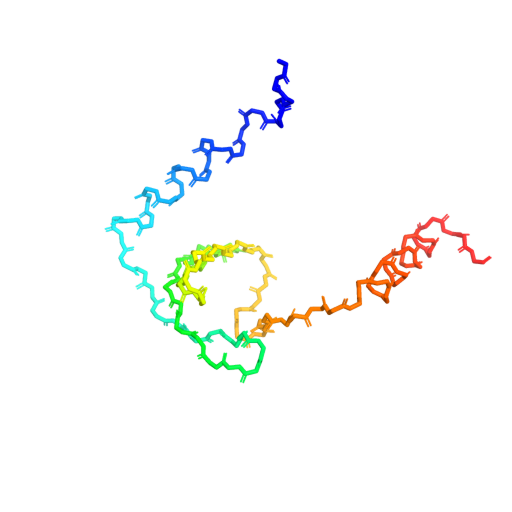 1
ATOM 674 C C . ARG A 1 86 ? -9.018 -0.359 20.207 1.00 90.00 86 ARG A C 1
ATOM 676 O O . ARG A 1 86 ? -8.361 -1.072 20.965 1.00 90.00 86 ARG A O 1
ATOM 683 N N . ARG A 1 87 ? -9.815 0.614 20.664 1.00 94.50 87 ARG A N 1
ATOM 684 C CA . ARG A 1 87 ? -10.068 0.856 22.096 1.00 94.50 87 ARG A CA 1
ATOM 685 C C . ARG A 1 87 ? -10.708 -0.378 22.733 1.00 94.50 87 ARG A C 1
ATOM 687 O O . ARG A 1 87 ? -10.286 -0.763 23.818 1.00 94.50 87 ARG A O 1
ATOM 694 N N . GLU A 1 88 ? -11.669 -1.003 22.062 1.00 94.81 88 GLU A N 1
ATOM 695 C CA . GLU A 1 88 ? -12.346 -2.216 22.522 1.00 94.81 88 GLU A CA 1
ATOM 696 C C . GLU A 1 88 ? -11.395 -3.414 22.601 1.00 94.81 88 GLU A C 1
ATOM 698 O O . GLU A 1 88 ? -11.285 -4.036 23.656 1.00 94.81 88 GLU A O 1
ATOM 703 N N . TRP A 1 89 ? -10.608 -3.665 21.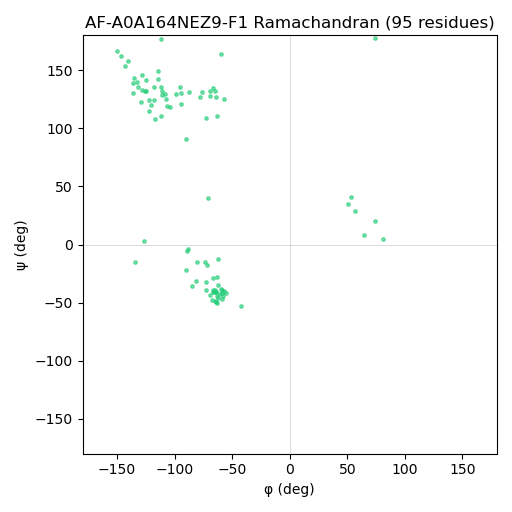553 1.00 92.12 89 TRP A N 1
ATOM 704 C CA . TRP A 1 89 ? -9.567 -4.699 21.564 1.00 92.12 89 TRP A CA 1
ATOM 705 C C . TRP A 1 89 ? -8.576 -4.510 22.724 1.00 92.12 89 TRP A C 1
ATOM 707 O O . TRP A 1 89 ? -8.205 -5.461 23.414 1.00 92.12 89 TRP A O 1
ATOM 717 N N . LEU A 1 90 ? -8.175 -3.261 22.985 1.00 94.75 90 LEU A N 1
ATOM 718 C CA . LEU A 1 90 ? -7.301 -2.923 24.105 1.00 94.75 90 LEU A CA 1
ATOM 719 C C . LEU A 1 90 ? -7.969 -3.149 25.470 1.00 94.75 90 LEU A C 1
ATOM 721 O O . LEU A 1 90 ? -7.297 -3.610 26.389 1.00 94.75 90 LEU A O 1
ATOM 725 N N . ARG A 1 91 ? -9.262 -2.833 25.616 1.00 93.69 91 ARG A N 1
ATOM 726 C CA . ARG A 1 91 ? -10.032 -3.107 26.842 1.00 93.69 91 ARG A CA 1
ATOM 727 C C . ARG A 1 91 ? -10.114 -4.608 27.118 1.00 93.69 91 ARG A C 1
ATOM 729 O O . ARG A 1 91 ? -9.767 -5.034 28.216 1.00 93.69 91 ARG A O 1
ATOM 736 N N . GLN A 1 92 ? -10.427 -5.413 26.099 1.00 93.25 92 GLN A N 1
ATOM 737 C CA . GLN A 1 92 ? -10.447 -6.879 26.201 1.00 93.25 92 GLN A CA 1
ATOM 738 C C . GLN A 1 92 ? -9.083 -7.437 26.634 1.00 93.25 92 GLN A C 1
ATOM 740 O O . GLN A 1 92 ? -9.004 -8.263 27.539 1.00 93.25 92 GLN A O 1
ATOM 745 N N . ARG A 1 93 ? -7.987 -6.931 26.051 1.00 90.50 93 ARG A N 1
ATOM 746 C CA . ARG A 1 93 ? -6.611 -7.291 26.445 1.00 90.50 93 ARG A CA 1
ATOM 747 C C . ARG A 1 93 ? -6.260 -6.884 27.882 1.00 90.50 93 ARG A C 1
ATOM 749 O O . ARG A 1 93 ? -5.402 -7.528 28.479 1.00 90.50 93 ARG A O 1
ATOM 756 N N . ARG A 1 94 ? -6.889 -5.836 28.427 1.00 93.31 94 ARG A N 1
ATOM 757 C CA . ARG A 1 94 ? -6.712 -5.375 29.817 1.00 93.31 94 ARG A CA 1
ATOM 758 C C . ARG A 1 94 ? -7.675 -6.025 30.819 1.00 93.31 94 ARG A C 1
ATOM 760 O O . ARG A 1 94 ? -7.512 -5.801 32.012 1.00 93.31 94 ARG A O 1
ATOM 767 N N . GLY A 1 95 ? -8.639 -6.830 30.366 1.00 90.12 95 GLY A N 1
ATOM 768 C CA . GLY A 1 95 ? -9.666 -7.418 31.235 1.00 90.12 95 GLY A CA 1
ATOM 769 C C . GLY A 1 95 ? -10.739 -6.419 31.687 1.00 90.12 95 GLY A C 1
ATOM 770 O O . GLY A 1 95 ? -11.408 -6.646 32.689 1.00 90.12 95 GLY A O 1
ATOM 771 N N . GLU A 1 96 ? -10.891 -5.313 30.961 1.00 83.12 96 GLU A N 1
ATOM 772 C CA . GLU A 1 96 ? -11.929 -4.305 31.174 1.00 83.12 96 GLU A CA 1
ATOM 773 C C . GLU A 1 96 ? -13.147 -4.709 30.328 1.00 83.12 96 GLU A C 1
ATOM 775 O O . GLU A 1 96 ? -13.205 -4.383 29.142 1.00 83.12 96 GLU A O 1
ATOM 780 N N . ALA A 1 97 ? -14.066 -5.489 30.904 1.00 67.00 97 ALA A N 1
ATOM 781 C CA . ALA A 1 97 ? -15.349 -5.843 30.288 1.00 67.00 97 ALA A CA 1
ATOM 782 C C . ALA A 1 97 ? -16.478 -4.988 30.871 1.00 67.00 97 ALA A C 1
ATOM 784 O O . ALA A 1 97 ? -16.510 -4.841 32.115 1.00 67.00 97 ALA A O 1
#

Solvent-accessible surface area (backbone atoms only — not comparable to full-atom values): 6008 Å² total; per-residue (Å²): 141,77,86,79,66,78,94,60,56,65,67,49,49,53,52,49,54,54,55,50,74,76,44,83,53,47,82,46,76,42,33,46,71,87,38,81,37,71,26,32,31,51,78,53,98,56,38,36,37,36,38,36,77,54,98,93,38,82,45,79,47,75,50,65,81,64,67,69,92,78,48,69,47,71,85,69,92,67,60,61,67,60,54,48,52,52,52,49,55,52,28,59,74,68,68,58,127